Protein AF-A0A944DXE3-F1 (afdb_monomer_lite)

Structure (mmCIF, N/CA/C/O backbone):
data_AF-A0A944DXE3-F1
#
_entry.id   AF-A0A944DXE3-F1
#
loop_
_atom_site.group_PDB
_atom_site.id
_atom_site.type_symbol
_atom_site.label_atom_id
_atom_site.label_alt_id
_atom_site.label_comp_id
_atom_site.label_asym_id
_atom_site.label_entity_id
_atom_site.label_seq_id
_atom_site.pdbx_PDB_ins_code
_atom_site.Cartn_x
_atom_site.Cartn_y
_atom_site.Cartn_z
_atom_site.occupancy
_atom_site.B_iso_or_equiv
_atom_site.auth_seq_id
_atom_site.auth_comp_id
_atom_site.auth_asym_id
_atom_site.auth_atom_id
_atom_site.pdbx_PDB_model_num
ATOM 1 N N . MET A 1 1 ? 4.907 -13.105 -12.591 1.00 56.38 1 MET A N 1
ATOM 2 C CA . MET A 1 1 ? 3.490 -13.192 -12.208 1.00 56.38 1 MET A CA 1
ATOM 3 C C . MET A 1 1 ? 3.398 -13.653 -10.767 1.00 56.38 1 MET A C 1
ATOM 5 O O . MET A 1 1 ? 3.989 -14.672 -10.423 1.00 56.38 1 MET A O 1
ATOM 9 N N . ALA A 1 2 ? 2.820 -12.826 -9.898 1.00 78.50 2 ALA A N 1
ATOM 10 C CA . ALA A 1 2 ? 2.620 -13.151 -8.488 1.00 78.50 2 ALA A CA 1
ATOM 11 C C . ALA A 1 2 ? 1.494 -12.290 -7.906 1.00 78.50 2 ALA A C 1
ATOM 13 O O . ALA A 1 2 ? 1.657 -11.079 -7.721 1.00 78.50 2 ALA A O 1
ATOM 14 N N . VAL A 1 3 ? 0.389 -12.952 -7.569 1.00 85.81 3 VAL A N 1
ATOM 15 C CA . VAL A 1 3 ? -0.648 -12.446 -6.668 1.00 85.81 3 VAL A CA 1
ATOM 16 C C . VAL A 1 3 ? -0.316 -12.937 -5.261 1.00 85.81 3 VAL A C 1
ATOM 18 O O . VAL A 1 3 ? -0.024 -14.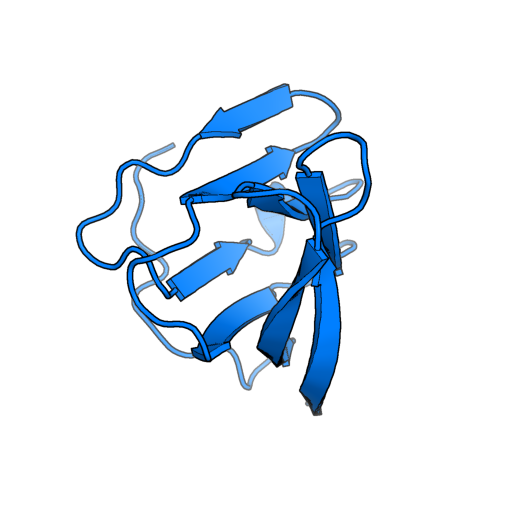115 -5.066 1.00 85.81 3 VAL A O 1
ATOM 21 N N . ARG A 1 4 ? -0.301 -12.038 -4.276 1.00 89.38 4 ARG A N 1
ATOM 22 C CA . ARG A 1 4 ? 0.028 -12.363 -2.883 1.00 89.38 4 ARG A CA 1
ATOM 23 C C . ARG A 1 4 ? -0.951 -11.689 -1.940 1.00 89.38 4 ARG A C 1
ATOM 25 O O . ARG A 1 4 ? -0.960 -10.464 -1.851 1.00 89.38 4 ARG A O 1
ATOM 32 N N . ASP A 1 5 ? -1.713 -12.486 -1.207 1.00 91.31 5 ASP A N 1
ATOM 33 C CA . ASP A 1 5 ? -2.487 -12.005 -0.066 1.00 91.31 5 ASP A CA 1
ATOM 34 C C . ASP A 1 5 ? -1.568 -11.859 1.151 1.00 91.31 5 ASP A C 1
ATOM 36 O O . ASP A 1 5 ? -0.738 -12.727 1.432 1.00 91.31 5 ASP A O 1
ATOM 40 N N . LYS A 1 6 ? -1.687 -10.738 1.858 1.00 92.62 6 LYS A N 1
ATOM 41 C CA . LYS A 1 6 ? -0.832 -10.384 2.986 1.00 92.62 6 LYS A CA 1
ATOM 42 C C . LYS A 1 6 ? -1.641 -9.767 4.125 1.00 92.62 6 LYS A C 1
ATOM 44 O O . LYS A 1 6 ? -2.524 -8.944 3.873 1.00 92.62 6 LYS A O 1
ATOM 49 N N . PRO A 1 7 ? -1.320 -10.117 5.376 1.00 94.44 7 PRO A N 1
ATOM 50 C CA . PRO A 1 7 ? -1.744 -9.352 6.532 1.00 94.44 7 PRO A CA 1
ATOM 51 C C . PRO A 1 7 ? -0.748 -8.219 6.835 1.00 94.44 7 PRO A C 1
ATOM 53 O O . PRO A 1 7 ? 0.453 -8.349 6.594 1.00 94.44 7 PRO A O 1
ATOM 56 N N . ALA A 1 8 ? -1.239 -7.120 7.395 1.00 92.62 8 ALA A N 1
ATOM 57 C CA . ALA A 1 8 ? -0.446 -6.088 8.061 1.00 92.62 8 ALA A CA 1
ATOM 58 C C . ALA A 1 8 ? -1.262 -5.464 9.199 1.00 92.62 8 ALA A C 1
ATOM 60 O O . ALA A 1 8 ? -2.454 -5.726 9.333 1.00 92.62 8 ALA A O 1
ATOM 61 N N . THR A 1 9 ? -0.632 -4.629 10.014 1.00 93.00 9 THR A N 1
ATOM 62 C CA . THR A 1 9 ? -1.322 -3.833 11.033 1.00 93.00 9 THR A CA 1
ATOM 63 C C . THR A 1 9 ? -0.800 -2.413 10.938 1.00 93.00 9 THR A C 1
ATOM 65 O O . THR A 1 9 ? 0.409 -2.225 10.841 1.00 93.00 9 THR A O 1
ATOM 68 N N . ILE A 1 10 ? -1.685 -1.418 10.985 1.00 91.25 10 ILE A N 1
ATOM 69 C CA . ILE A 1 10 ? -1.263 -0.021 11.063 1.00 91.25 10 ILE A CA 1
ATOM 70 C C . ILE A 1 10 ? -0.491 0.187 12.368 1.00 91.25 10 ILE A C 1
ATOM 72 O O . ILE A 1 10 ? -1.055 0.071 13.462 1.00 91.25 10 ILE A O 1
ATOM 76 N N . GLY A 1 11 ? 0.801 0.496 12.240 1.00 86.62 11 GLY A N 1
ATOM 77 C CA . GLY A 1 11 ? 1.672 0.789 13.371 1.00 86.62 11 GLY A CA 1
ATOM 78 C C . GLY A 1 11 ? 1.284 2.068 14.121 1.00 86.62 11 GLY A C 1
ATOM 79 O O . GLY A 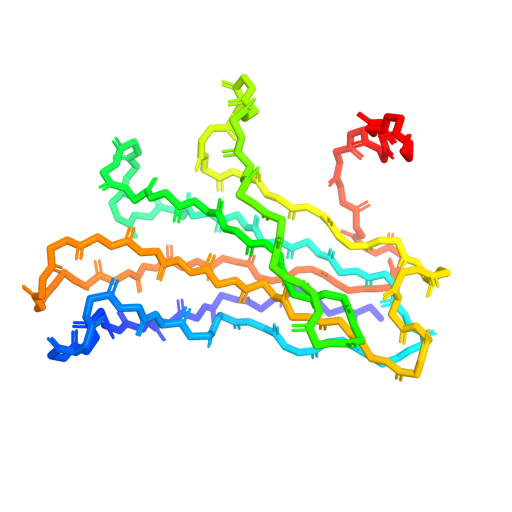1 11 ? 0.434 2.852 13.693 1.00 86.62 11 GLY A O 1
ATOM 80 N N . SER A 1 12 ? 1.969 2.323 15.235 1.00 86.44 12 SER A N 1
ATOM 81 C CA . SER A 1 12 ? 1.765 3.506 16.089 1.00 86.44 12 SER A CA 1
ATOM 82 C C . SER A 1 12 ? 1.895 4.839 15.341 1.00 86.44 12 SER A C 1
ATOM 84 O O . SER A 1 12 ? 1.221 5.808 15.686 1.00 86.44 12 SER A O 1
ATOM 86 N N . ASN A 1 13 ? 2.688 4.866 14.267 1.00 88.00 13 ASN A N 1
ATOM 87 C CA . ASN A 1 13 ? 2.875 6.025 13.393 1.00 88.00 13 ASN A CA 1
ATOM 88 C C . ASN A 1 13 ? 1.703 6.265 12.420 1.00 88.00 13 ASN A C 1
ATOM 90 O O . ASN A 1 13 ? 1.808 7.130 11.552 1.00 88.00 13 ASN A O 1
ATOM 94 N N . ARG A 1 14 ? 0.597 5.511 12.543 1.00 87.94 14 ARG A N 1
ATOM 95 C CA . ARG A 1 14 ? -0.624 5.615 11.716 1.00 87.94 14 ARG A CA 1
ATOM 96 C C . ARG A 1 14 ? -0.398 5.416 10.215 1.00 87.94 14 ARG A C 1
ATOM 98 O O . ARG A 1 14 ? -1.231 5.816 9.405 1.00 87.94 14 ARG A O 1
ATOM 105 N N . LEU A 1 15 ? 0.720 4.801 9.847 1.00 90.31 15 LEU A N 1
ATOM 106 C CA . LEU A 1 15 ? 1.157 4.584 8.476 1.00 90.31 15 LEU A CA 1
ATOM 107 C C . LEU A 1 15 ? 1.834 3.221 8.385 1.00 90.31 15 LEU A C 1
ATOM 109 O O . LEU A 1 15 ? 2.650 2.888 9.242 1.00 90.31 15 LEU A O 1
ATOM 113 N N . GLU A 1 16 ? 1.532 2.478 7.328 1.00 93.25 16 GLU A N 1
ATOM 114 C CA . GLU A 1 16 ? 2.115 1.169 7.054 1.00 93.25 16 GLU A CA 1
ATOM 115 C C . GLU A 1 16 ? 2.503 1.048 5.580 1.00 93.25 16 GLU A C 1
ATOM 117 O O . GLU A 1 16 ? 1.741 1.432 4.688 1.00 93.25 16 GLU A O 1
ATOM 122 N N . GLN A 1 17 ? 3.696 0.514 5.305 1.00 93.94 17 GLN A N 1
ATOM 123 C CA . GLN A 1 17 ? 4.150 0.257 3.939 1.00 93.94 17 GLN A CA 1
ATOM 124 C C . GLN A 1 17 ? 3.682 -1.122 3.473 1.00 93.94 17 GLN A C 1
ATOM 126 O O . GLN A 1 17 ? 4.211 -2.146 3.891 1.00 93.94 17 GLN A O 1
ATOM 131 N N . LEU A 1 18 ? 2.741 -1.149 2.531 1.00 92.56 18 LEU A N 1
ATOM 132 C CA . LEU A 1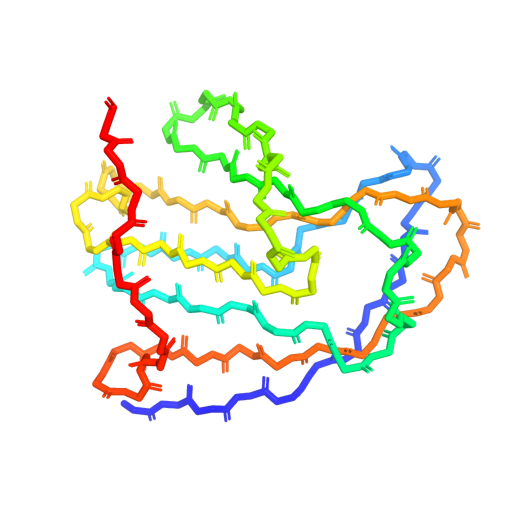 18 ? 2.142 -2.390 2.036 1.00 92.56 18 LEU A CA 1
ATOM 133 C C . LEU A 1 18 ? 3.010 -3.066 0.967 1.00 92.56 18 LEU A C 1
ATOM 135 O O . LEU A 1 18 ? 3.146 -4.293 0.927 1.00 92.56 18 LEU A O 1
ATOM 139 N N . HIS A 1 19 ? 3.621 -2.275 0.080 1.00 93.69 19 HIS A N 1
ATOM 140 C CA . HIS A 1 19 ? 4.496 -2.814 -0.957 1.00 93.69 19 HIS A CA 1
ATOM 141 C C . HIS A 1 19 ? 5.547 -1.810 -1.440 1.00 93.69 19 HIS A C 1
ATOM 143 O O . HIS A 1 19 ? 5.278 -0.614 -1.531 1.00 93.69 19 HIS A O 1
ATOM 149 N N . LEU A 1 20 ? 6.729 -2.326 -1.784 1.00 91.69 20 LEU A N 1
ATOM 150 C CA . LEU A 1 20 ? 7.809 -1.631 -2.482 1.00 91.69 20 LEU A CA 1
ATOM 151 C C . LEU A 1 20 ? 7.996 -2.318 -3.835 1.00 91.69 20 LEU A C 1
ATOM 153 O O . LEU A 1 20 ? 8.199 -3.532 -3.879 1.00 91.69 20 LEU A O 1
ATOM 157 N N . ALA A 1 21 ? 7.956 -1.538 -4.907 1.00 89.06 21 ALA A N 1
ATOM 158 C CA . ALA A 1 21 ? 8.185 -1.992 -6.267 1.00 89.06 21 ALA A CA 1
ATOM 159 C C . ALA A 1 21 ? 9.392 -1.265 -6.877 1.00 89.06 21 ALA A C 1
ATOM 161 O O . ALA A 1 21 ? 9.610 -0.076 -6.637 1.00 89.06 21 ALA A O 1
ATOM 162 N N . VAL A 1 22 ? 10.169 -2.001 -7.673 1.00 89.12 22 VAL A N 1
ATOM 163 C CA . VAL A 1 22 ? 11.394 -1.534 -8.336 1.00 89.12 22 VAL A CA 1
ATOM 164 C C . VAL A 1 22 ? 11.340 -1.981 -9.791 1.00 89.12 22 VAL A C 1
ATOM 166 O O . VAL A 1 22 ? 11.264 -3.182 -10.056 1.00 89.12 22 VAL A O 1
ATOM 169 N N . ALA A 1 23 ? 11.351 -1.017 -10.714 1.00 86.62 23 ALA A N 1
ATOM 170 C CA . ALA A 1 23 ? 11.310 -1.216 -12.166 1.00 86.62 23 ALA A CA 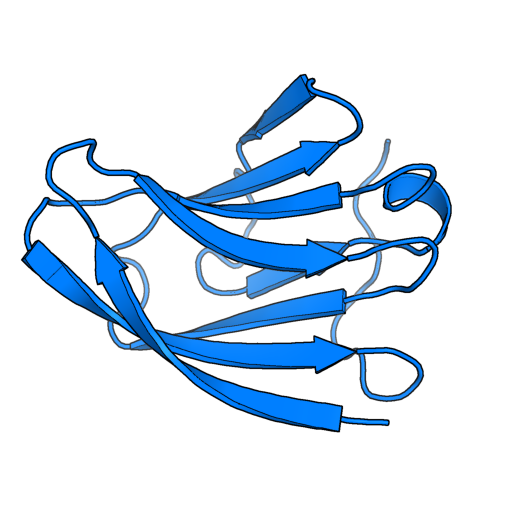1
ATOM 171 C C . ALA A 1 23 ? 10.204 -2.176 -12.663 1.00 86.62 23 ALA A C 1
ATOM 173 O O . ALA A 1 23 ? 10.352 -2.825 -13.699 1.00 86.62 23 ALA A O 1
ATOM 174 N N . LYS A 1 24 ? 9.094 -2.294 -11.924 1.00 87.38 24 LYS A N 1
ATOM 175 C CA . LYS A 1 24 ? 7.964 -3.178 -12.234 1.00 87.38 24 LYS A CA 1
ATOM 176 C C . LYS A 1 24 ? 6.667 -2.573 -11.730 1.00 87.38 24 LYS A C 1
ATOM 178 O O . LYS A 1 24 ? 6.614 -2.061 -10.617 1.00 87.38 24 LYS A O 1
ATOM 183 N N . GLN A 1 25 ? 5.606 -2.714 -12.515 1.00 87.62 25 GLN A N 1
ATOM 184 C CA . GLN A 1 25 ? 4.266 -2.351 -12.072 1.00 87.62 25 GLN A CA 1
ATOM 185 C C . GLN A 1 25 ? 3.769 -3.230 -10.919 1.00 87.62 25 GLN A C 1
ATOM 187 O O . GLN A 1 25 ? 4.075 -4.428 -10.842 1.00 87.62 25 GLN A O 1
ATOM 192 N N . ALA A 1 26 ? 2.982 -2.619 -10.038 1.00 89.06 26 ALA A N 1
ATOM 193 C CA . ALA A 1 26 ? 2.380 -3.284 -8.895 1.00 89.06 26 ALA A CA 1
ATOM 194 C C . ALA A 1 26 ? 1.039 -2.652 -8.521 1.00 89.06 26 ALA A C 1
ATOM 196 O O . ALA A 1 26 ? 0.858 -1.444 -8.650 1.00 89.06 26 ALA A O 1
ATOM 197 N N . THR A 1 27 ? 0.127 -3.454 -7.987 1.00 89.62 27 THR A N 1
ATOM 198 C CA . THR A 1 27 ? -1.152 -2.989 -7.442 1.00 89.62 27 THR A CA 1
ATOM 199 C C . THR A 1 27 ? -1.359 -3.520 -6.046 1.00 89.62 27 THR A C 1
ATOM 201 O O . THR A 1 27 ? -0.956 -4.646 -5.746 1.00 89.62 27 THR A O 1
ATOM 204 N N . VAL A 1 28 ? -2.050 -2.741 -5.228 1.00 90.38 28 VAL A N 1
ATOM 205 C CA . VAL A 1 28 ? -2.516 -3.142 -3.908 1.00 90.38 28 VAL A CA 1
ATOM 206 C C . VAL A 1 28 ? -4.019 -2.941 -3.845 1.00 90.38 28 VAL A C 1
ATOM 208 O O . VAL A 1 28 ? -4.521 -1.874 -4.184 1.00 90.38 28 VAL A O 1
ATOM 211 N N . GLU A 1 29 ? -4.705 -3.976 -3.386 1.00 90.31 29 GLU A N 1
ATOM 212 C CA . GLU A 1 29 ? -6.135 -3.985 -3.110 1.00 90.31 29 GLU A CA 1
ATOM 213 C C . GLU A 1 29 ? -6.336 -4.316 -1.629 1.00 90.31 29 GLU A C 1
ATOM 215 O O . GLU A 1 29 ? -5.870 -5.353 -1.155 1.00 90.31 29 GLU A O 1
ATOM 220 N N . ILE A 1 30 ? -7.000 -3.442 -0.885 1.00 90.25 30 ILE A N 1
ATOM 221 C CA . ILE A 1 30 ? -7.418 -3.689 0.489 1.00 90.25 30 ILE A CA 1
ATOM 222 C C . ILE A 1 30 ? -8.645 -4.589 0.450 1.00 90.25 30 ILE A C 1
ATOM 224 O O . ILE A 1 30 ? -9.697 -4.218 -0.065 1.00 90.25 30 ILE A O 1
ATOM 228 N N . VAL A 1 31 ? -8.494 -5.780 1.019 1.00 90.81 31 VAL A N 1
ATOM 229 C CA . VAL A 1 31 ? -9.591 -6.729 1.195 1.00 90.81 31 VAL A CA 1
ATOM 230 C C . VAL A 1 31 ? -10.371 -6.344 2.449 1.00 90.81 31 VAL A C 1
ATOM 232 O O . VAL A 1 31 ? -11.591 -6.240 2.401 1.00 90.81 31 VAL A O 1
ATOM 235 N N . GLU A 1 32 ? -9.665 -6.071 3.553 1.00 89.75 32 GLU A N 1
ATOM 236 C CA . GLU A 1 32 ? -10.244 -5.674 4.841 1.00 89.75 32 GLU A CA 1
ATOM 237 C C . GLU A 1 32 ? -9.266 -4.788 5.641 1.00 89.75 32 GLU A C 1
ATOM 239 O O . GLU A 1 32 ? -8.060 -5.028 5.583 1.00 89.75 32 GLU A O 1
ATOM 244 N N . PRO A 1 33 ? -9.744 -3.822 6.446 1.00 87.31 33 PRO A N 1
ATOM 245 C CA . PRO A 1 33 ? -11.082 -3.248 6.438 1.00 87.31 33 PRO A CA 1
ATOM 246 C C . PRO A 1 33 ? -11.235 -2.306 5.245 1.00 87.31 33 PRO A C 1
ATOM 248 O O . PRO A 1 33 ? -10.365 -1.474 4.976 1.00 87.31 33 PRO A O 1
ATOM 251 N N . ARG A 1 34 ? -12.357 -2.426 4.537 1.00 84.50 34 ARG A N 1
ATOM 252 C CA . ARG A 1 34 ? -12.661 -1.536 3.414 1.00 84.50 34 ARG A CA 1
ATOM 253 C C . ARG A 1 34 ? -13.039 -0.145 3.914 1.00 84.50 34 ARG A C 1
ATOM 255 O O . ARG A 1 34 ? -13.535 0.008 5.031 1.00 84.50 34 ARG A O 1
ATOM 262 N N . ASP A 1 35 ? -12.737 0.863 3.105 1.00 81.88 35 ASP A N 1
ATOM 263 C CA . ASP A 1 35 ? -13.149 2.268 3.253 1.00 81.88 35 ASP A CA 1
ATOM 264 C C . ASP A 1 35 ? -12.716 2.959 4.559 1.00 81.88 35 ASP A C 1
ATOM 266 O O . ASP A 1 35 ? -13.112 4.088 4.843 1.00 81.88 35 ASP A O 1
ATOM 270 N N . THR A 1 36 ? -11.865 2.294 5.341 1.00 84.62 36 THR A N 1
ATOM 271 C CA . THR A 1 36 ? -11.360 2.763 6.640 1.00 84.62 36 THR A CA 1
ATOM 272 C C . THR A 1 36 ? -9.951 3.348 6.525 1.00 84.62 36 THR A C 1
ATOM 274 O O . THR A 1 36 ? -9.517 4.123 7.376 1.00 84.62 36 THR A O 1
ATOM 277 N N . LEU A 1 37 ? -9.220 2.952 5.484 1.00 86.06 37 LEU A N 1
ATOM 278 C CA . LEU A 1 37 ? -7.833 3.331 5.254 1.00 86.06 37 LEU A CA 1
ATOM 279 C C . LEU A 1 37 ? -7.747 4.351 4.122 1.00 86.06 37 LEU A C 1
ATOM 281 O O . LEU A 1 37 ? -8.530 4.310 3.174 1.00 86.06 37 LEU A O 1
ATOM 285 N N . THR A 1 38 ? -6.739 5.211 4.194 1.00 88.06 38 THR A N 1
ATOM 286 C CA . THR A 1 38 ? -6.341 6.076 3.084 1.00 88.06 38 THR A CA 1
ATOM 287 C C . THR A 1 38 ? -5.084 5.502 2.451 1.00 88.06 38 THR A C 1
ATOM 289 O O . THR A 1 38 ? -4.080 5.277 3.131 1.00 88.06 38 THR A O 1
ATOM 292 N N . LEU A 1 39 ? -5.117 5.254 1.145 1.00 88.25 39 LEU A N 1
ATOM 293 C CA . LEU A 1 39 ? -3.949 4.788 0.407 1.00 88.25 39 LEU A CA 1
ATOM 294 C C . LEU A 1 39 ? -3.123 5.974 -0.094 1.00 88.25 39 LEU A C 1
ATOM 296 O O . LEU A 1 39 ? -3.647 7.004 -0.507 1.00 88.25 39 LEU A O 1
ATOM 300 N N . SER A 1 40 ? -1.804 5.829 -0.070 1.00 88.94 40 SER A N 1
ATOM 301 C CA . SER A 1 40 ? -0.884 6.805 -0.649 1.00 88.94 40 SER A CA 1
ATOM 302 C C . SER A 1 40 ? 0.266 6.111 -1.357 1.00 88.94 40 SER A C 1
ATOM 304 O O . SER A 1 40 ? 0.618 4.961 -1.070 1.00 88.94 40 SER A O 1
ATOM 306 N N . ARG A 1 41 ? 0.886 6.826 -2.292 1.00 88.31 41 ARG A N 1
ATOM 307 C CA . ARG A 1 41 ? 2.093 6.377 -2.989 1.00 88.31 41 ARG A CA 1
ATOM 308 C C . ARG A 1 41 ? 3.285 7.200 -2.538 1.00 88.31 41 ARG A C 1
ATOM 310 O O . ARG A 1 41 ? 3.144 8.361 -2.156 1.00 88.31 41 ARG A O 1
ATOM 317 N N . ARG A 1 42 ? 4.472 6.608 -2.577 1.00 89.50 42 ARG A N 1
ATOM 318 C CA . ARG A 1 42 ? 5.731 7.348 -2.504 1.00 89.50 42 ARG A CA 1
ATOM 319 C C . ARG A 1 42 ? 6.549 7.036 -3.736 1.00 89.50 42 ARG A C 1
ATOM 321 O O . ARG A 1 42 ? 6.921 5.883 -3.921 1.00 89.50 42 ARG A O 1
ATOM 328 N N . LEU A 1 43 ? 6.828 8.039 -4.554 1.00 87.06 43 LEU A N 1
ATOM 329 C CA . LEU A 1 43 ? 7.652 7.891 -5.752 1.00 87.06 43 LEU A CA 1
ATOM 330 C C . LEU A 1 43 ? 8.940 8.668 -5.522 1.00 87.06 43 LEU A C 1
ATOM 332 O O . LEU A 1 43 ? 8.882 9.875 -5.295 1.00 87.06 43 LEU A O 1
ATOM 336 N N . ASN A 1 44 ? 10.088 7.988 -5.518 1.00 81.12 44 ASN A N 1
ATOM 337 C CA . ASN A 1 44 ? 11.404 8.626 -5.377 1.00 81.12 44 ASN A CA 1
ATOM 338 C C . ASN A 1 44 ? 11.496 9.641 -4.217 1.00 81.12 44 ASN A C 1
ATOM 340 O O . ASN A 1 44 ? 12.102 10.700 -4.333 1.00 81.12 44 ASN A O 1
ATOM 344 N N . GLY A 1 45 ? 10.855 9.329 -3.087 1.00 77.31 45 GLY A N 1
ATOM 345 C CA . GLY A 1 45 ? 10.833 10.188 -1.901 1.00 77.31 45 GLY A CA 1
ATOM 346 C C . GLY A 1 45 ? 9.621 11.118 -1.779 1.00 77.31 45 GLY A C 1
ATOM 347 O O . GLY A 1 45 ? 9.295 11.471 -0.645 1.00 77.31 45 GLY A O 1
ATOM 348 N N . ILE A 1 46 ? 8.916 11.422 -2.872 1.00 83.75 46 ILE A N 1
ATOM 349 C CA . ILE A 1 46 ? 7.749 12.319 -2.912 1.00 83.75 46 ILE A CA 1
ATOM 350 C C . ILE A 1 46 ? 6.479 11.546 -2.554 1.00 83.75 46 ILE A C 1
ATOM 352 O O . ILE A 1 46 ? 6.221 10.477 -3.108 1.00 83.75 46 ILE A O 1
ATOM 356 N N . ASN A 1 47 ? 5.691 12.073 -1.615 1.00 83.06 47 ASN A N 1
ATOM 357 C CA . ASN A 1 47 ? 4.421 11.484 -1.199 1.00 83.06 47 ASN A CA 1
ATOM 358 C C . ASN A 1 47 ? 3.285 12.005 -2.085 1.00 83.06 47 ASN A C 1
ATOM 360 O O . ASN A 1 47 ? 3.131 13.211 -2.236 1.00 83.06 47 ASN A O 1
ATOM 364 N N . PHE A 1 48 ? 2.477 11.091 -2.613 1.00 80.62 48 PHE A N 1
ATOM 365 C CA . PHE A 1 48 ? 1.256 11.397 -3.344 1.00 80.62 48 PHE A CA 1
ATOM 366 C C . PHE A 1 48 ? 0.093 10.755 -2.601 1.00 80.62 48 PHE A C 1
ATOM 368 O O . PHE A 1 48 ? -0.060 9.527 -2.626 1.00 80.62 48 PHE A O 1
ATOM 375 N N . ASP A 1 49 ? -0.695 11.576 -1.915 1.00 71.38 49 ASP A N 1
ATOM 376 C CA . ASP A 1 49 ? -1.933 11.120 -1.297 1.00 71.38 49 ASP A CA 1
ATOM 377 C C . ASP A 1 49 ? -2.952 10.840 -2.397 1.00 71.38 49 ASP A C 1
ATOM 379 O O . ASP A 1 49 ? -3.158 11.654 -3.300 1.00 71.38 49 ASP A O 1
ATOM 383 N N . LEU A 1 50 ? -3.542 9.647 -2.363 1.00 68.81 50 LEU A N 1
ATOM 384 C CA . LEU A 1 50 ? -4.519 9.254 -3.361 1.00 68.81 50 LEU A CA 1
ATOM 385 C C . LEU A 1 50 ? -5.902 9.599 -2.847 1.00 68.81 50 LEU A C 1
ATOM 387 O O . LEU A 1 50 ? -6.443 8.943 -1.960 1.00 68.81 50 LEU A O 1
ATOM 391 N N . VAL A 1 51 ? -6.474 10.640 -3.437 1.00 58.25 51 VAL A N 1
ATOM 392 C CA . VAL A 1 51 ? -7.900 10.940 -3.338 1.00 58.25 51 VAL A CA 1
ATOM 393 C C . VAL A 1 51 ? -8.552 10.344 -4.581 1.00 58.25 51 VAL A C 1
ATOM 395 O O . VAL A 1 51 ? -8.897 11.052 -5.521 1.00 58.25 51 VAL A O 1
ATOM 398 N N . THR A 1 52 ? -8.592 9.016 -4.652 1.00 56.72 52 THR A N 1
ATOM 399 C CA . THR A 1 52 ? -9.148 8.288 -5.799 1.00 56.72 52 THR A CA 1
ATOM 400 C C . THR A 1 52 ? -10.559 7.797 -5.500 1.00 56.72 52 THR A C 1
ATOM 402 O O . THR A 1 52 ? -10.912 7.582 -4.340 1.00 56.72 52 THR A O 1
ATOM 405 N N . GLU A 1 53 ? -11.372 7.634 -6.549 1.00 57.53 53 GLU A N 1
ATOM 406 C CA . GLU A 1 53 ? -12.755 7.139 -6.444 1.00 57.53 53 GLU A CA 1
ATOM 407 C C . GLU A 1 53 ? -12.819 5.752 -5.783 1.00 57.53 53 GLU A C 1
ATOM 409 O O . GLU A 1 53 ? -13.749 5.469 -5.029 1.00 57.53 53 GLU A O 1
ATOM 414 N N . ASP A 1 54 ? -11.786 4.925 -5.980 1.00 70.12 54 ASP A N 1
ATOM 415 C CA . ASP A 1 54 ? -11.575 3.694 -5.220 1.00 70.12 54 ASP A CA 1
ATOM 416 C C . ASP A 1 54 ? -10.556 3.922 -4.091 1.00 70.12 54 ASP A C 1
ATOM 418 O O . ASP A 1 54 ? -9.355 4.076 -4.328 1.00 70.12 54 ASP A O 1
ATOM 422 N N . ARG A 1 55 ? -11.049 3.950 -2.846 1.00 75.62 55 ARG A N 1
ATOM 423 C CA . ARG A 1 55 ? -10.237 4.100 -1.622 1.00 75.62 55 ARG A CA 1
ATOM 424 C C . ARG A 1 55 ? -9.500 2.822 -1.227 1.00 75.62 55 ARG A C 1
ATOM 426 O O . ARG A 1 55 ? -8.575 2.870 -0.420 1.00 75.62 55 ARG A O 1
ATOM 433 N N . ASN A 1 56 ? -9.913 1.682 -1.772 1.00 84.56 56 ASN A N 1
ATOM 434 C CA . ASN A 1 56 ? -9.382 0.371 -1.418 1.00 84.56 56 ASN A CA 1
ATOM 435 C C . ASN A 1 56 ? -8.332 -0.108 -2.415 1.00 84.56 56 ASN A C 1
ATOM 437 O O . ASN A 1 56 ? -7.682 -1.120 -2.168 1.00 84.56 56 ASN A O 1
ATOM 441 N N . PHE A 1 57 ? -8.145 0.594 -3.526 1.00 86.06 57 PHE A N 1
ATOM 442 C CA . PHE A 1 57 ? -7.280 0.151 -4.602 1.00 86.06 57 PHE A CA 1
ATOM 443 C C . PHE A 1 57 ? -6.266 1.223 -5.002 1.00 86.06 57 PHE A C 1
ATOM 445 O O . PHE A 1 57 ? -6.577 2.405 -5.108 1.00 86.06 57 PHE A O 1
ATOM 452 N N . THR A 1 58 ? -5.030 0.805 -5.268 1.00 87.50 58 THR A N 1
ATOM 453 C CA . THR A 1 58 ? -3.999 1.681 -5.833 1.00 87.50 58 THR A CA 1
ATOM 454 C C . THR A 1 58 ? -3.009 0.917 -6.702 1.00 87.50 58 THR A C 1
ATOM 456 O O . THR A 1 58 ? -2.688 -0.245 -6.448 1.00 87.50 58 THR A O 1
ATOM 459 N N . ALA A 1 59 ? -2.449 1.614 -7.692 1.00 86.62 59 ALA A N 1
ATOM 460 C CA . ALA A 1 59 ? -1.481 1.084 -8.642 1.00 86.62 59 ALA A CA 1
ATOM 461 C C . ALA A 1 59 ? -0.209 1.946 -8.751 1.00 86.62 59 ALA A C 1
ATOM 463 O O . ALA A 1 59 ? -0.232 3.174 -8.602 1.00 86.62 59 ALA A O 1
ATOM 464 N N . LEU A 1 60 ? 0.900 1.283 -9.070 1.00 86.69 60 LEU A N 1
ATOM 465 C CA . LEU A 1 60 ? 2.183 1.851 -9.468 1.00 86.69 60 LEU A CA 1
ATOM 466 C C . LEU A 1 60 ? 2.513 1.392 -10.889 1.00 86.69 60 LEU A C 1
ATOM 468 O O . LEU A 1 60 ? 2.537 0.190 -11.162 1.00 86.69 60 LEU A O 1
ATOM 472 N N . LYS A 1 61 ? 2.818 2.341 -11.779 1.00 85.94 61 LYS A N 1
ATOM 473 C CA . LYS A 1 61 ? 3.333 2.051 -13.127 1.00 85.94 61 LYS A CA 1
ATOM 474 C C . LYS A 1 61 ? 4.819 1.723 -13.079 1.00 85.94 61 LYS A C 1
ATOM 476 O O . LYS A 1 61 ? 5.544 2.277 -12.257 1.00 85.94 61 LYS A O 1
ATOM 481 N N . THR A 1 62 ? 5.308 0.958 -14.053 1.00 84.94 62 THR A N 1
ATOM 482 C CA . THR A 1 62 ? 6.745 0.678 -14.210 1.00 84.94 62 THR A CA 1
ATOM 483 C C . THR A 1 62 ? 7.592 1.956 -14.169 1.00 84.94 62 THR A C 1
ATOM 485 O O . THR A 1 62 ? 8.517 2.029 -13.366 1.00 84.94 62 THR A O 1
ATOM 488 N N . GLY A 1 63 ? 7.224 3.006 -14.918 1.00 83.88 63 GLY A N 1
ATOM 489 C CA . GLY A 1 63 ? 7.958 4.283 -14.921 1.00 83.88 63 GLY A CA 1
ATOM 490 C C . GLY A 1 63 ? 7.981 5.016 -13.571 1.00 83.88 63 GLY A C 1
ATOM 491 O O . GLY A 1 63 ? 8.959 5.677 -13.251 1.00 83.88 63 GLY A O 1
ATOM 492 N N . GLN A 1 64 ? 6.949 4.845 -12.740 1.00 83.06 64 GLN A N 1
ATOM 493 C CA . GLN A 1 64 ? 6.880 5.426 -11.390 1.00 83.06 64 GLN A CA 1
ATOM 494 C C . GLN A 1 64 ? 7.731 4.655 -10.373 1.00 83.06 64 GLN A C 1
ATOM 496 O O . GLN A 1 64 ? 8.032 5.161 -9.298 1.00 83.06 64 GLN A O 1
ATOM 501 N N . THR A 1 65 ? 8.107 3.420 -10.703 1.00 83.44 65 THR A N 1
ATOM 502 C CA . THR A 1 65 ? 8.920 2.547 -9.847 1.00 83.44 65 THR A CA 1
ATOM 503 C C . THR A 1 65 ? 10.403 2.603 -10.191 1.00 83.44 65 THR A C 1
ATOM 505 O O . THR A 1 65 ? 11.146 1.703 -9.810 1.00 83.44 65 THR A O 1
ATOM 508 N N . ILE A 1 66 ? 10.837 3.630 -10.928 1.00 85.06 66 ILE A N 1
ATOM 509 C CA . ILE A 1 66 ? 12.238 3.854 -11.287 1.00 85.06 66 ILE A CA 1
ATOM 510 C C . ILE A 1 66 ? 12.729 5.142 -10.593 1.00 85.06 66 ILE A C 1
ATOM 512 O O . ILE A 1 66 ? 12.195 6.217 -10.873 1.00 85.06 66 ILE A O 1
ATOM 516 N N . PRO A 1 67 ? 13.758 5.065 -9.723 1.00 82.50 67 PRO A N 1
ATOM 517 C CA . PRO A 1 67 ? 14.395 3.849 -9.206 1.00 82.50 67 PRO A CA 1
ATOM 518 C C . PRO A 1 67 ? 13.512 2.987 -8.291 1.00 82.50 67 PRO A C 1
ATOM 520 O O . PRO A 1 67 ? 13.762 1.789 -8.207 1.00 82.50 67 PRO A O 1
ATOM 523 N N . TRP A 1 68 ? 12.514 3.549 -7.600 1.00 89.38 68 TRP A N 1
ATOM 524 C CA . TRP A 1 68 ? 11.600 2.770 -6.755 1.00 89.38 68 TRP A CA 1
ATOM 525 C C . TRP A 1 68 ? 10.295 3.520 -6.456 1.00 89.38 68 TRP A C 1
ATOM 527 O O . TRP A 1 68 ? 10.241 4.749 -6.460 1.00 89.38 68 TRP A O 1
ATOM 537 N N . GLY A 1 69 ? 9.240 2.769 -6.138 1.00 90.25 69 GLY A N 1
ATOM 538 C CA . GLY A 1 69 ? 7.962 3.313 -5.678 1.00 90.25 69 GLY A CA 1
ATOM 539 C C . GLY A 1 69 ? 7.354 2.463 -4.565 1.00 90.25 69 GLY A C 1
ATOM 540 O O . GLY A 1 69 ? 7.500 1.241 -4.565 1.00 90.25 69 GLY A O 1
ATOM 541 N N . THR A 1 70 ? 6.667 3.087 -3.608 1.00 91.75 70 THR A N 1
ATOM 542 C CA . THR A 1 70 ? 5.948 2.374 -2.543 1.00 91.75 70 THR A CA 1
ATOM 543 C C . THR A 1 70 ? 4.470 2.708 -2.514 1.00 91.75 70 THR A C 1
ATOM 545 O O . THR A 1 70 ? 4.053 3.811 -2.862 1.00 91.75 70 THR A O 1
ATOM 548 N N . ILE A 1 71 ? 3.681 1.735 -2.067 1.00 91.75 71 ILE A N 1
ATOM 549 C CA . ILE A 1 71 ? 2.284 1.903 -1.685 1.00 91.75 71 ILE A CA 1
ATOM 550 C C . ILE A 1 71 ? 2.196 1.786 -0.170 1.00 91.75 71 ILE A C 1
ATOM 552 O O . ILE A 1 71 ? 2.759 0.864 0.430 1.00 91.75 71 ILE A O 1
ATOM 556 N N . ARG A 1 72 ? 1.470 2.716 0.441 1.00 92.44 72 ARG A N 1
ATOM 557 C CA . ARG A 1 72 ? 1.258 2.793 1.881 1.00 92.44 72 ARG A CA 1
ATOM 558 C C . ARG A 1 72 ? -0.225 2.931 2.187 1.00 92.44 72 ARG A C 1
ATOM 560 O O . ARG A 1 72 ? -0.976 3.457 1.371 1.00 92.44 72 ARG A O 1
ATOM 567 N N . ALA A 1 73 ? -0.609 2.490 3.374 1.00 91.25 73 ALA A N 1
ATOM 568 C CA . ALA A 1 73 ? -1.906 2.774 3.966 1.00 91.25 73 ALA A CA 1
ATOM 569 C C . ALA A 1 73 ? -1.717 3.619 5.221 1.00 91.25 73 ALA A C 1
ATOM 571 O O . ALA A 1 73 ? -0.813 3.355 6.014 1.00 91.25 73 ALA A O 1
ATOM 572 N N . SER A 1 74 ? -2.576 4.610 5.411 1.00 90.12 74 SER A N 1
ATOM 573 C CA . SER A 1 74 ? -2.717 5.346 6.659 1.00 90.12 74 SER A CA 1
ATOM 574 C C . SER A 1 74 ? -4.104 5.131 7.253 1.00 90.12 74 SER A C 1
ATOM 576 O O . SER A 1 74 ? -5.080 4.896 6.541 1.00 90.12 74 SER A O 1
ATOM 578 N N . GLY A 1 75 ? -4.188 5.159 8.580 1.00 89.75 75 GLY A N 1
ATOM 579 C CA . GLY A 1 75 ? -5.432 4.883 9.291 1.00 89.75 75 GLY A CA 1
ATOM 580 C C . GLY A 1 75 ? -5.262 4.865 10.810 1.00 89.75 75 GLY A C 1
ATOM 581 O O . GLY A 1 75 ? -4.202 5.236 11.326 1.00 89.75 75 GLY A O 1
ATOM 582 N N . PRO A 1 76 ? -6.297 4.441 11.554 1.00 91.44 76 PRO A N 1
ATOM 583 C CA . PRO A 1 76 ? -6.219 4.316 13.004 1.00 91.44 76 PRO A CA 1
ATOM 584 C C . PRO A 1 76 ? -5.141 3.304 13.421 1.00 91.44 76 PRO A C 1
ATOM 586 O O . PRO A 1 76 ? -5.037 2.220 12.844 1.00 91.44 76 PRO A O 1
ATOM 589 N N . SER A 1 77 ? -4.351 3.645 14.443 1.00 92.38 77 SER A N 1
ATOM 590 C CA . SER A 1 77 ? -3.353 2.731 15.020 1.00 92.38 77 SER A CA 1
ATOM 591 C C . SER A 1 77 ? -4.013 1.435 15.495 1.00 92.38 77 SER A C 1
ATOM 593 O O . SER A 1 77 ? -5.105 1.466 16.059 1.00 92.38 77 SER A O 1
ATOM 595 N N . GLY A 1 78 ? -3.355 0.297 15.269 1.00 90.62 78 GLY A N 1
ATOM 596 C CA . GLY A 1 78 ? -3.867 -1.020 15.654 1.00 90.62 78 GLY A CA 1
ATOM 597 C C . GLY A 1 78 ? -4.893 -1.612 14.683 1.00 90.62 78 GLY A C 1
ATOM 598 O O . GLY A 1 78 ? -5.339 -2.741 14.890 1.00 90.62 78 GLY A O 1
ATOM 599 N N . THR A 1 79 ? -5.238 -0.904 13.602 1.00 92.56 79 THR A N 1
ATOM 600 C CA . THR A 1 79 ? -6.105 -1.443 12.547 1.00 92.56 79 THR A CA 1
ATOM 601 C C . THR A 1 79 ? -5.407 -2.604 11.850 1.00 92.56 79 THR A C 1
ATOM 603 O O . THR A 1 79 ? -4.342 -2.426 11.258 1.00 92.56 79 THR A O 1
ATOM 606 N N . ARG A 1 80 ? -6.004 -3.796 11.910 1.00 93.50 80 ARG A N 1
ATOM 607 C CA . ARG A 1 80 ? -5.540 -4.972 11.161 1.00 93.50 80 ARG A CA 1
ATOM 608 C C . ARG A 1 80 ? -5.959 -4.835 9.711 1.00 93.50 80 ARG A C 1
ATOM 610 O O . ARG A 1 80 ? -7.085 -4.448 9.459 1.00 93.50 80 ARG A O 1
ATOM 617 N N . ILE A 1 81 ? -5.076 -5.177 8.787 1.00 93.94 81 ILE A N 1
ATOM 618 C CA . ILE A 1 81 ? -5.268 -5.035 7.349 1.00 93.94 81 ILE A CA 1
ATOM 619 C C . ILE A 1 81 ? -5.041 -6.389 6.694 1.00 93.94 81 ILE A C 1
ATOM 621 O O . ILE A 1 81 ? -4.033 -7.049 6.946 1.00 93.94 81 ILE A O 1
ATOM 625 N N . ARG A 1 82 ? -5.934 -6.768 5.791 1.00 94.75 82 ARG A N 1
ATOM 626 C CA . ARG A 1 82 ? -5.726 -7.818 4.805 1.00 94.75 82 ARG A CA 1
ATOM 627 C C . ARG A 1 82 ? -5.739 -7.177 3.430 1.00 94.75 82 ARG A C 1
ATOM 629 O O . ARG A 1 82 ? -6.696 -6.503 3.064 1.00 94.75 82 ARG A O 1
ATOM 636 N N . TYR A 1 83 ? -4.677 -7.380 2.669 1.00 93.19 83 TYR A N 1
ATOM 637 C CA . TYR A 1 83 ? -4.525 -6.771 1.355 1.00 93.19 83 TYR A CA 1
ATOM 638 C C . TYR A 1 83 ? -3.894 -7.744 0.372 1.00 93.19 83 TYR A C 1
ATOM 640 O O . TYR A 1 83 ? -3.184 -8.677 0.747 1.00 93.19 83 TYR A O 1
ATOM 648 N N . ARG A 1 84 ? -4.151 -7.511 -0.906 1.00 93.06 84 ARG A N 1
ATOM 649 C CA . ARG A 1 84 ? -3.642 -8.301 -2.013 1.00 93.06 84 ARG A CA 1
ATOM 650 C C . ARG A 1 84 ? -2.698 -7.459 -2.844 1.00 93.06 84 ARG A C 1
ATOM 652 O O . ARG A 1 84 ? -3.048 -6.367 -3.278 1.00 93.06 84 ARG A O 1
ATOM 659 N N . VAL A 1 85 ? -1.510 -7.992 -3.095 1.00 92.00 85 VAL A N 1
ATOM 660 C CA . VAL A 1 85 ? -0.519 -7.399 -3.992 1.00 92.00 85 VAL A CA 1
ATOM 661 C C . VAL A 1 85 ? -0.505 -8.180 -5.297 1.00 92.00 85 VAL A C 1
ATOM 663 O O . VAL A 1 85 ? -0.372 -9.402 -5.265 1.00 92.00 85 VAL A O 1
ATOM 666 N N . ARG A 1 86 ? -0.592 -7.495 -6.438 1.00 90.56 86 ARG A N 1
ATOM 667 C CA . ARG A 1 86 ? -0.353 -8.087 -7.768 1.00 90.56 86 ARG A CA 1
ATOM 668 C C . ARG A 1 86 ? 0.814 -7.365 -8.433 1.00 90.56 86 ARG A C 1
ATOM 670 O O . ARG A 1 86 ? 0.984 -6.167 -8.224 1.00 90.56 86 ARG A O 1
ATOM 677 N N . THR A 1 87 ? 1.651 -8.086 -9.177 1.00 87.44 87 THR A N 1
ATOM 678 C CA . THR A 1 87 ? 2.884 -7.544 -9.784 1.00 87.44 87 THR A CA 1
ATOM 679 C C . THR A 1 87 ? 3.101 -8.086 -11.193 1.00 87.44 87 THR A C 1
ATOM 681 O O . THR A 1 87 ? 2.715 -9.218 -11.488 1.00 87.44 87 THR A O 1
ATOM 684 N N . GLY A 1 88 ? 3.779 -7.311 -12.046 1.00 81.44 88 GLY A N 1
ATOM 685 C CA . GLY A 1 88 ? 4.039 -7.713 -13.434 1.00 81.44 88 GLY A CA 1
ATOM 686 C C . GLY A 1 88 ? 2.746 -7.815 -14.244 1.00 81.44 88 GLY A C 1
ATOM 687 O O . GLY A 1 88 ? 1.903 -6.930 -14.137 1.00 81.44 88 GLY A O 1
ATOM 688 N N . ASP A 1 89 ? 2.584 -8.878 -15.030 1.00 76.81 89 ASP A N 1
ATOM 689 C CA . ASP A 1 89 ? 1.453 -9.043 -15.963 1.00 76.81 89 ASP A CA 1
ATOM 690 C C . ASP A 1 89 ? 0.093 -9.293 -15.278 1.00 76.81 89 ASP A C 1
ATOM 692 O O . ASP A 1 89 ? -0.944 -9.172 -15.917 1.00 76.81 89 ASP A O 1
ATOM 696 N N . ASP A 1 90 ? 0.078 -9.581 -13.969 1.00 78.06 90 ASP A N 1
ATOM 697 C CA . ASP A 1 90 ? -1.149 -9.787 -13.171 1.00 78.06 90 ASP A CA 1
ATOM 698 C C . ASP A 1 90 ? -1.772 -8.485 -12.638 1.00 78.06 90 ASP A C 1
ATOM 700 O O . ASP A 1 90 ? -2.692 -8.515 -11.817 1.00 78.06 90 ASP A O 1
ATOM 704 N N . VAL A 1 91 ? -1.221 -7.327 -12.997 1.00 78.81 91 VAL A N 1
ATOM 705 C CA . VAL A 1 91 ? -1.737 -6.031 -12.544 1.00 78.81 91 VAL A CA 1
ATOM 706 C C . VAL A 1 91 ? -3.108 -5.771 -13.174 1.00 78.81 91 VAL A C 1
ATOM 708 O O . VAL A 1 91 ? -3.253 -5.749 -14.391 1.00 78.81 91 VAL A O 1
ATOM 711 N N . THR A 1 92 ? -4.121 -5.568 -12.330 1.00 69.38 92 THR A N 1
ATOM 712 C CA . THR A 1 92 ? -5.516 -5.310 -12.726 1.00 69.38 92 THR A CA 1
ATOM 713 C C . THR A 1 92 ? -5.919 -3.872 -12.415 1.00 69.38 92 THR A C 1
ATOM 715 O O . THR A 1 92 ? -5.398 -3.306 -11.462 1.00 69.38 92 THR A O 1
ATOM 718 N N . GLY A 1 93 ? -6.899 -3.319 -13.134 1.00 60.56 93 GLY A N 1
ATOM 719 C CA . GLY A 1 93 ? -7.431 -1.966 -12.914 1.00 60.56 93 GLY A CA 1
ATOM 720 C C . GLY A 1 93 ? -6.859 -0.930 -13.893 1.00 60.56 93 GLY A C 1
ATOM 721 O O . GLY A 1 93 ? -5.778 -1.145 -14.448 1.00 60.56 93 GLY A O 1
ATOM 722 N N . PRO A 1 94 ? -7.579 0.178 -14.154 1.00 55.59 94 PRO A N 1
ATOM 723 C CA . PRO A 1 94 ? -7.099 1.208 -15.060 1.00 55.59 94 PRO A CA 1
ATOM 724 C C . PRO A 1 94 ? -5.796 1.803 -14.520 1.00 55.59 94 PRO A C 1
ATOM 726 O O . PRO A 1 94 ? -5.719 2.294 -13.396 1.00 55.59 94 PRO A O 1
ATOM 729 N N . LEU A 1 95 ? -4.757 1.789 -15.354 1.00 54.97 95 LEU A N 1
ATOM 730 C CA . LEU A 1 95 ? -3.490 2.479 -15.095 1.00 54.97 95 LEU A CA 1
ATOM 731 C C . LEU A 1 95 ? -3.655 4.013 -15.176 1.00 54.97 95 LEU A C 1
ATOM 733 O O . LEU A 1 95 ? -2.671 4.749 -15.181 1.00 54.97 95 LEU A O 1
ATOM 737 N N . GLU A 1 96 ? -4.872 4.530 -15.286 1.00 46.50 96 GLU A N 1
AT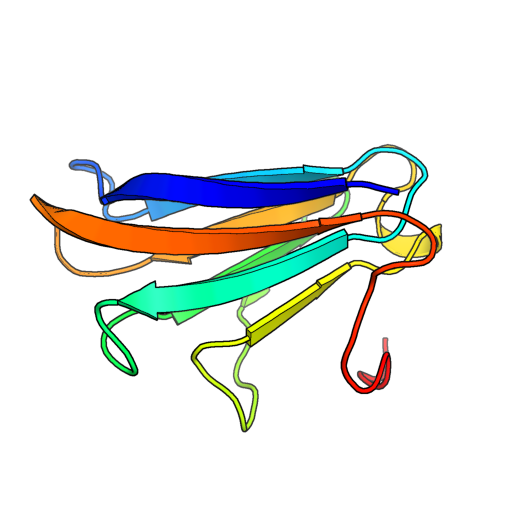OM 738 C CA . GLU A 1 96 ? -5.142 5.932 -15.562 1.00 46.50 96 GLU A CA 1
ATOM 739 C C . GLU A 1 96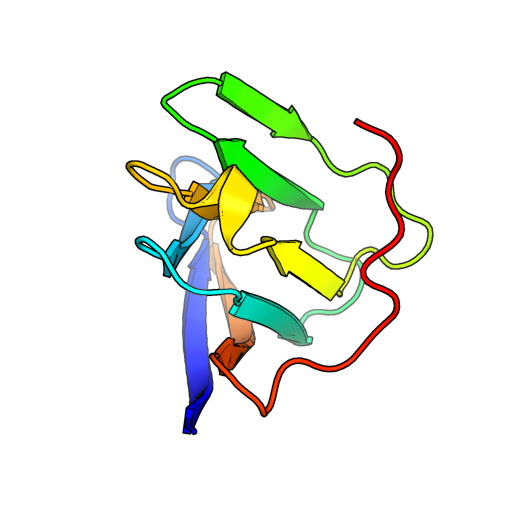 ? -5.232 6.744 -14.273 1.00 46.50 96 GLU A C 1
ATOM 741 O O . GLU A 1 96 ? -6.280 6.883 -13.662 1.00 46.50 96 GLU A O 1
ATOM 746 N N . PHE A 1 97 ? -4.101 7.332 -13.889 1.00 47.62 97 PHE A N 1
ATOM 747 C CA . PHE A 1 97 ? -4.115 8.666 -13.301 1.00 47.62 97 PHE A CA 1
ATOM 748 C C . PHE A 1 97 ? -3.172 9.548 -14.121 1.00 47.62 97 PHE A C 1
ATOM 750 O O . PHE A 1 97 ? -2.083 9.066 -14.484 1.00 47.62 97 PHE A O 1
ATOM 757 N N . PRO A 1 98 ? -3.581 10.790 -14.448 1.00 40.09 98 PRO A N 1
ATOM 758 C CA . PRO A 1 98 ? -2.679 11.770 -15.024 1.00 40.09 98 PRO A CA 1
ATOM 759 C C . PRO A 1 98 ? -1.549 12.041 -14.024 1.00 40.09 98 PRO A C 1
ATOM 761 O O . PRO A 1 98 ? -1.732 11.965 -12.806 1.00 40.09 98 PRO A O 1
ATOM 764 N N . PHE A 1 99 ? -0.361 12.219 -14.582 1.00 43.22 99 PHE A N 1
ATOM 765 C CA . PHE A 1 99 ? 0.858 12.632 -13.892 1.00 43.22 99 PHE A CA 1
ATOM 766 C C . PHE A 1 99 ? 0.717 14.046 -13.327 1.00 43.22 99 PHE A C 1
ATOM 768 O O . PHE A 1 99 ? 0.026 14.866 -13.972 1.00 43.22 99 PHE A O 1
#

Secondary structure (DSSP, 8-state):
-EEEEEEEE--TTSEEEEEEESSS-EEEEEEESTTSSEEEEEETTEEEE---S-SSEEEE-GGGGSS-EEEEEE-STT-EEEEEEEEGGG--S------

pLDDT: mean 83.27, std 12.36, range [40.09, 94.75]

Radius of gyration: 12.41 Å; chains: 1; bounding box: 28×26×32 Å

Foldseek 3Di:
DDKDKDKDFQAPVQKDWPDKDALWKKKKFWPPDAPQKWKWKAAPNDIGGDPDPGRRMDMDHSVSQVRMMTMMIGHDGGGMTIMMMDIHPRDDDDPDDDD

Sequence (99 aa):
MAVRDKPATIGSNRLEQLHLAVAKQATVEIVEPRDTLTLSRRLNGINFDLVTEDRNFTALKTGQTIPWGTIRASGPSGTRIRYRVRTGDDVTGPLEFPF